Protein AF-A0A165FZ01-F1 (afdb_monomer)

Mean predicted aligned error: 16.02 Å

Sequence (134 aa):
MAKANASARDTDRAFNLAQRDDRGLTFSSVARGAAKNVIPDDKLTFNEVCEAKIALLACMEEVGWEQDHLDAFMRFFLTIENHELRVRPHGKETLVRYVATTRAAWYAARRMVKMKFGISPLFAATDSTTSKSS

pLDDT: mean 71.98, std 21.57, range [32.97, 94.75]

Secondary structure (DSSP, 8-state):
-----------S--EEEEEETTTEEEEEE---PPPTT---GGG--HHHHHHHHHHHHHHHHHTT--HHHHHHHHHHHHHHHT-GGGGSTTHHHHHHHHHHHHHHHHHHHHHHHHHHT-----------------

Solvent-accessible surface area (backbone atoms only — not comparable to full-atom values): 8624 Å² total; per-residue (Å²): 134,84,87,88,80,86,76,83,81,80,72,88,75,54,60,46,77,44,78,44,87,98,78,50,78,44,81,41,77,52,72,78,70,74,58,99,81,70,75,58,58,70,76,46,52,53,67,54,50,65,52,50,50,55,59,50,52,51,52,41,54,76,74,63,55,58,63,72,57,54,51,52,52,52,52,51,54,54,50,62,75,70,33,77,48,61,81,42,89,69,21,42,62,50,50,26,41,48,52,32,53,50,53,52,50,53,55,49,52,55,53,48,51,59,59,73,60,69,64,75,85,78,82,87,85,79,82,86,83,91,79,85,87,134

Structure (mmCIF, N/CA/C/O backbone):
data_AF-A0A165FZ01-F1
#
_entry.id   AF-A0A165FZ01-F1
#
loop_
_atom_site.group_PDB
_atom_site.id
_atom_site.type_symbol
_atom_site.label_atom_id
_atom_site.label_alt_id
_atom_site.label_comp_id
_atom_site.label_asym_id
_atom_site.label_entity_id
_atom_site.label_seq_id
_atom_site.pdbx_PDB_ins_code
_atom_site.Cartn_x
_atom_site.Cartn_y
_atom_site.Cartn_z
_atom_site.occupancy
_atom_site.B_iso_or_equiv
_atom_site.auth_seq_id
_atom_site.auth_comp_id
_atom_site.auth_asym_id
_atom_site.auth_atom_id
_atom_site.pdbx_PDB_model_num
ATOM 1 N N . MET A 1 1 ? -35.678 33.505 25.595 1.00 32.97 1 MET A N 1
ATOM 2 C CA . MET A 1 1 ? -35.997 32.333 26.442 1.00 32.97 1 MET A CA 1
ATOM 3 C C . MET A 1 1 ? -35.823 31.071 25.590 1.00 32.97 1 MET A C 1
ATOM 5 O O . MET A 1 1 ? -36.438 31.031 24.539 1.00 32.97 1 MET A O 1
ATOM 9 N N . ALA A 1 2 ? -34.950 30.144 26.038 1.00 37.09 2 ALA A N 1
ATOM 10 C CA . ALA A 1 2 ? -34.665 28.748 25.596 1.00 37.09 2 ALA A CA 1
ATOM 11 C C . ALA A 1 2 ? -34.278 28.485 24.108 1.00 37.09 2 ALA A C 1
ATOM 13 O O . ALA A 1 2 ? -35.108 28.663 23.230 1.00 37.09 2 ALA A O 1
ATOM 14 N N . LYS A 1 3 ? -33.007 28.225 23.719 1.00 35.94 3 LYS A N 1
ATOM 15 C CA . LYS A 1 3 ? -32.123 27.011 23.831 1.00 35.94 3 LYS A CA 1
ATOM 16 C C . LYS A 1 3 ? -32.705 25.741 23.174 1.00 35.94 3 LYS A C 1
ATOM 18 O O . LYS A 1 3 ? -33.693 25.228 23.672 1.00 35.94 3 LYS A O 1
ATOM 23 N N . ALA A 1 4 ? -32.178 25.287 22.023 1.00 35.97 4 ALA A N 1
ATOM 24 C CA . ALA A 1 4 ? -31.042 24.350 21.770 1.00 35.97 4 ALA A CA 1
ATOM 25 C C . ALA A 1 4 ? -31.632 23.051 21.136 1.00 35.97 4 ALA A C 1
ATOM 27 O O . ALA A 1 4 ? -32.816 22.818 21.316 1.00 35.97 4 ALA A O 1
ATOM 28 N N . ASN A 1 5 ? -30.989 22.161 20.373 1.00 35.34 5 ASN A N 1
ATOM 29 C CA . ASN A 1 5 ? -29.593 21.836 20.096 1.00 35.34 5 ASN A CA 1
ATOM 30 C C . ASN A 1 5 ? -29.528 20.959 18.813 1.00 35.34 5 ASN A C 1
ATOM 32 O O . ASN A 1 5 ? -30.541 20.437 18.355 1.00 35.34 5 ASN A O 1
ATOM 36 N N . ALA A 1 6 ? -28.317 20.787 18.290 1.00 42.94 6 ALA A N 1
ATOM 37 C CA . ALA A 1 6 ? -27.894 19.969 17.161 1.00 42.94 6 ALA A CA 1
ATOM 38 C C . ALA A 1 6 ? -28.443 18.529 17.092 1.00 42.94 6 ALA A C 1
ATOM 40 O O . ALA A 1 6 ? -28.625 17.854 18.101 1.00 42.94 6 ALA A O 1
ATOM 41 N N . SER A 1 7 ? -28.508 18.000 15.869 1.00 37.94 7 SER A N 1
ATOM 42 C CA . SER A 1 7 ? -28.129 16.610 15.618 1.00 37.94 7 SER A CA 1
ATOM 43 C C . SER A 1 7 ? -27.330 16.570 14.319 1.00 37.9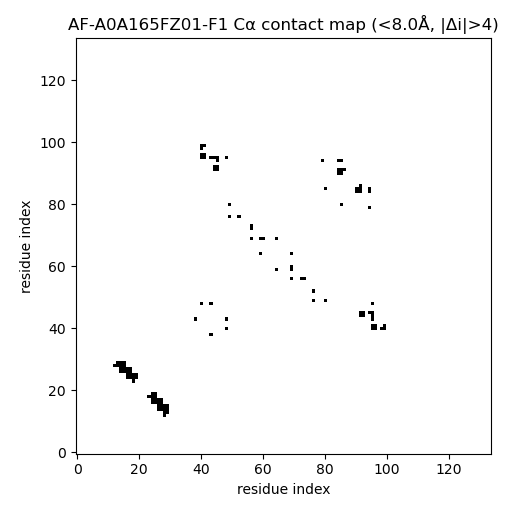4 7 SER A C 1
ATOM 45 O O . SER A 1 7 ? -27.859 16.796 13.227 1.00 37.94 7 SER A O 1
ATOM 47 N N . ALA A 1 8 ? -26.019 16.376 14.471 1.00 40.50 8 ALA A N 1
ATOM 48 C CA . ALA A 1 8 ? -25.134 15.973 13.394 1.00 40.50 8 ALA A CA 1
ATOM 49 C C . ALA A 1 8 ? -25.768 14.754 12.718 1.00 40.50 8 ALA A C 1
ATOM 51 O O . ALA A 1 8 ? -26.077 13.764 13.379 1.00 40.50 8 ALA A O 1
ATOM 52 N N . ARG A 1 9 ? -26.040 14.857 11.416 1.00 39.16 9 ARG A N 1
ATOM 53 C CA . ARG A 1 9 ? -26.625 13.752 10.667 1.00 39.16 9 ARG A CA 1
ATOM 54 C C . ARG A 1 9 ? -25.577 12.648 10.565 1.00 39.16 9 ARG A C 1
ATOM 56 O O . ARG A 1 9 ? -24.693 12.710 9.720 1.00 39.16 9 ARG A O 1
ATOM 63 N N . ASP A 1 10 ? -25.702 11.655 11.434 1.00 42.19 10 ASP A N 1
ATOM 64 C CA . ASP A 1 10 ? -25.074 10.345 11.307 1.00 42.19 10 ASP A CA 1
ATOM 65 C C . ASP A 1 10 ? -25.710 9.621 10.106 1.00 42.19 10 ASP A C 1
ATOM 67 O O . ASP A 1 10 ? -26.628 8.812 10.227 1.00 42.19 10 ASP A O 1
ATOM 71 N N . THR A 1 11 ? -25.302 10.015 8.898 1.00 48.53 11 THR A N 1
ATOM 72 C CA . THR A 1 11 ? -25.695 9.356 7.643 1.00 48.53 11 THR A CA 1
ATOM 73 C C . THR A 1 11 ? -24.830 8.135 7.334 1.00 48.53 11 THR A C 1
ATOM 75 O O . THR A 1 11 ? -25.029 7.503 6.298 1.00 48.53 11 THR A O 1
ATOM 78 N N . ASP A 1 12 ? -23.860 7.797 8.188 1.00 48.81 12 ASP A N 1
ATOM 79 C CA . ASP A 1 12 ? -22.837 6.787 7.880 1.00 48.81 12 ASP A CA 1
ATOM 80 C C . ASP A 1 12 ? -23.289 5.351 8.205 1.00 48.81 12 ASP A C 1
ATOM 82 O O . ASP A 1 12 ? -22.596 4.373 7.926 1.00 48.81 12 ASP A O 1
ATOM 86 N N . ARG A 1 13 ? -24.511 5.199 8.729 1.00 54.12 13 ARG A N 1
ATOM 87 C CA . ARG A 1 13 ? -25.102 3.912 9.112 1.00 54.12 13 ARG A CA 1
ATOM 88 C C . ARG A 1 13 ? -26.406 3.613 8.365 1.00 54.12 13 ARG A C 1
ATOM 90 O O . ARG A 1 13 ? -27.437 3.318 8.964 1.00 54.12 13 ARG A O 1
ATOM 97 N N . ALA A 1 14 ? -26.376 3.687 7.035 1.00 61.94 14 ALA A N 1
ATOM 98 C CA . ALA A 1 14 ? -27.521 3.300 6.214 1.00 61.94 14 ALA A CA 1
ATOM 99 C C . ALA A 1 14 ? -27.731 1.771 6.247 1.00 61.94 14 ALA A C 1
ATOM 101 O O . ALA A 1 14 ? -26.856 0.990 5.860 1.00 61.94 14 ALA A O 1
ATOM 102 N N . PHE A 1 15 ? -28.918 1.338 6.674 1.00 63.75 15 PHE A N 1
ATOM 103 C CA . PHE A 1 15 ? -29.367 -0.055 6.613 1.00 63.75 15 PHE A CA 1
ATOM 104 C C . PHE A 1 15 ? -30.600 -0.156 5.719 1.00 63.75 15 PHE A C 1
ATOM 106 O O . PHE A 1 15 ? -31.511 0.662 5.820 1.00 63.75 15 PHE A O 1
ATOM 113 N N . ASN A 1 16 ? -30.640 -1.177 4.868 1.00 69.00 16 ASN A N 1
ATOM 114 C CA . ASN A 1 16 ? -31.843 -1.537 4.138 1.00 69.00 16 ASN A CA 1
ATOM 115 C C . ASN A 1 16 ? -32.691 -2.417 5.053 1.00 69.00 16 ASN A C 1
ATOM 117 O O . ASN A 1 16 ? -32.253 -3.494 5.475 1.00 69.00 16 ASN A O 1
ATOM 121 N N . LEU A 1 17 ? -33.898 -1.942 5.345 1.00 66.00 17 LEU A N 1
ATOM 122 C CA . LEU A 1 17 ? -34.925 -2.713 6.024 1.00 66.00 17 LEU A CA 1
ATOM 123 C C . LEU A 1 17 ? -35.811 -3.363 4.964 1.00 66.00 17 LEU A C 1
ATOM 125 O O . LEU A 1 17 ? -36.543 -2.670 4.262 1.00 66.00 17 LEU A O 1
ATOM 129 N N . ALA A 1 18 ? -35.732 -4.684 4.842 1.00 73.81 18 ALA A N 1
ATOM 130 C CA . ALA A 1 18 ? -36.619 -5.443 3.972 1.00 73.81 18 ALA A CA 1
ATOM 131 C C . ALA A 1 18 ? -37.559 -6.289 4.831 1.00 73.81 18 ALA A C 1
ATOM 133 O O . ALA A 1 18 ? -37.112 -7.072 5.680 1.00 73.81 18 ALA A O 1
ATOM 134 N N . GLN A 1 19 ? -38.861 -6.119 4.609 1.00 69.12 19 GLN A N 1
ATOM 135 C CA . GLN A 1 19 ? -39.882 -6.983 5.180 1.00 69.12 19 GLN A CA 1
ATOM 136 C C . GLN A 1 19 ? -39.880 -8.291 4.398 1.00 69.12 19 GLN A C 1
ATOM 138 O O . GLN A 1 19 ? -40.068 -8.292 3.183 1.00 69.12 19 GLN A O 1
ATOM 143 N N . ARG A 1 20 ? -39.602 -9.396 5.090 1.00 52.50 20 ARG A N 1
ATOM 144 C CA . ARG A 1 20 ? -39.797 -10.730 4.536 1.00 52.50 20 ARG A CA 1
ATOM 145 C C . ARG A 1 20 ? -41.190 -11.178 4.947 1.00 52.50 20 ARG A C 1
ATOM 147 O O . ARG A 1 20 ? -41.539 -11.023 6.119 1.00 52.50 20 ARG A O 1
ATOM 154 N N . ASP A 1 21 ? -41.948 -11.696 3.987 1.00 59.75 21 ASP A N 1
ATOM 155 C CA . ASP A 1 21 ? -43.349 -12.067 4.170 1.00 59.75 21 ASP A CA 1
ATOM 156 C C . ASP A 1 21 ? -43.555 -12.829 5.490 1.00 59.75 21 ASP A C 1
ATOM 158 O O . ASP A 1 21 ? -42.870 -13.807 5.809 1.00 59.75 21 ASP A O 1
ATOM 162 N N . ASP A 1 22 ? -44.449 -12.255 6.290 1.00 67.44 22 ASP A N 1
ATOM 163 C CA . ASP A 1 22 ? -45.110 -12.749 7.498 1.00 67.44 22 ASP A CA 1
ATOM 164 C C . ASP A 1 22 ? -44.241 -13.217 8.677 1.00 67.44 22 ASP A C 1
ATOM 166 O O . ASP A 1 22 ? -44.785 -13.542 9.734 1.00 67.44 22 ASP A O 1
ATOM 170 N N . ARG A 1 23 ? -42.907 -13.262 8.560 1.00 56.22 23 ARG A N 1
ATOM 171 C CA . ARG A 1 23 ? -42.034 -13.824 9.616 1.00 56.22 23 ARG A CA 1
ATOM 172 C C . ARG A 1 23 ? -40.773 -13.026 9.928 1.00 56.22 23 ARG A C 1
ATOM 174 O O . ARG A 1 23 ? -39.818 -13.572 10.478 1.00 56.22 23 ARG A O 1
ATOM 181 N N . GLY A 1 24 ? -40.791 -11.725 9.665 1.00 63.59 24 GLY A N 1
ATOM 182 C CA . GLY A 1 24 ? -39.884 -10.787 10.321 1.00 63.59 24 GLY A CA 1
ATOM 183 C C . GLY A 1 24 ? -39.184 -9.806 9.392 1.00 63.59 24 GLY A C 1
ATOM 184 O O . GLY A 1 24 ? -39.160 -9.936 8.169 1.00 63.59 24 GLY A O 1
ATOM 185 N N . LEU A 1 25 ? -38.606 -8.789 10.023 1.00 76.94 25 LEU A N 1
ATOM 186 C CA . LEU A 1 25 ? -37.826 -7.756 9.364 1.00 76.94 25 LEU A CA 1
ATOM 187 C C . LEU A 1 25 ? -36.364 -8.192 9.274 1.00 76.94 25 LEU A C 1
ATOM 189 O O . LEU A 1 25 ? -35.773 -8.623 10.265 1.00 76.94 25 LEU A O 1
ATOM 193 N N . THR A 1 26 ? -35.772 -8.048 8.091 1.00 72.00 26 THR A N 1
ATOM 194 C CA . THR A 1 26 ? -34.334 -8.256 7.899 1.00 72.00 26 THR A CA 1
ATOM 195 C C . THR A 1 26 ? -33.636 -6.911 7.753 1.00 72.00 26 THR A C 1
ATOM 197 O O . THR A 1 26 ? -34.024 -6.079 6.932 1.00 72.00 26 THR A O 1
ATOM 200 N N . PHE A 1 27 ? -32.600 -6.699 8.564 1.00 65.06 27 PHE A N 1
ATOM 201 C CA . PHE A 1 27 ? -31.673 -5.585 8.408 1.00 65.06 27 PHE A CA 1
ATOM 202 C C . PHE A 1 27 ? -30.483 -6.073 7.590 1.00 65.06 27 PHE A C 1
ATOM 204 O O . PHE A 1 27 ? -29.768 -6.985 8.007 1.00 65.06 27 PHE A O 1
ATOM 211 N N . SER A 1 28 ? -30.252 -5.460 6.435 1.00 60.16 28 SER A N 1
ATOM 212 C CA . SER A 1 28 ? -29.012 -5.645 5.681 1.00 60.16 28 SER A CA 1
ATOM 213 C C . SER A 1 28 ? -28.251 -4.326 5.672 1.00 60.16 28 SER A C 1
ATOM 215 O O . SER A 1 28 ? -28.828 -3.262 5.449 1.00 60.16 28 SER A O 1
ATOM 217 N N . SER A 1 29 ? -26.952 -4.361 5.973 1.00 54.12 29 SER A N 1
ATOM 218 C CA . SER A 1 29 ? -26.116 -3.171 5.817 1.00 54.12 29 SER A CA 1
ATOM 219 C C . SER A 1 29 ? -26.111 -2.788 4.347 1.00 54.12 29 SER A C 1
ATOM 221 O O . SER A 1 29 ? -25.761 -3.626 3.508 1.00 54.12 29 SER A O 1
ATOM 223 N N . VAL A 1 30 ? -26.471 -1.545 4.027 1.00 54.12 30 VAL A N 1
ATOM 224 C CA . VAL A 1 30 ? -26.287 -1.060 2.663 1.00 54.12 30 VAL A CA 1
ATOM 225 C C . VAL A 1 30 ? -24.786 -0.948 2.473 1.00 54.12 30 VAL A C 1
ATOM 227 O O . VAL A 1 30 ? -24.139 -0.098 3.082 1.00 54.12 30 VAL A O 1
ATOM 230 N N . ALA A 1 31 ? -24.200 -1.837 1.671 1.00 53.66 31 ALA A N 1
ATOM 231 C CA . ALA A 1 31 ? -22.862 -1.582 1.174 1.00 53.66 31 ALA A CA 1
ATOM 232 C C . ALA A 1 31 ? -22.950 -0.234 0.455 1.00 53.66 31 ALA A C 1
ATOM 234 O O . ALA A 1 31 ? -23.701 -0.125 -0.517 1.00 53.66 31 ALA A O 1
ATOM 235 N N . ARG A 1 32 ? -22.263 0.802 0.965 1.00 53.66 32 ARG A N 1
ATOM 236 C CA . ARG A 1 32 ? -22.080 2.062 0.236 1.00 53.66 32 ARG A CA 1
ATOM 237 C C . ARG A 1 32 ? -21.607 1.651 -1.148 1.00 53.66 32 ARG A C 1
ATOM 239 O O . ARG A 1 32 ? -20.512 1.103 -1.271 1.00 53.66 32 ARG A O 1
ATOM 246 N N . GLY A 1 33 ? -22.479 1.803 -2.146 1.00 49.22 33 GLY A N 1
ATOM 247 C CA . GLY A 1 33 ? -22.147 1.447 -3.515 1.00 49.22 33 GLY A CA 1
ATOM 248 C C . GLY A 1 33 ? -20.819 2.111 -3.832 1.00 49.22 33 GLY A C 1
ATOM 249 O O . GLY A 1 33 ? -20.656 3.299 -3.538 1.00 49.22 33 GLY A O 1
ATOM 250 N N . ALA A 1 34 ? -19.855 1.332 -4.328 1.00 55.31 34 ALA A N 1
ATOM 251 C CA . ALA A 1 34 ? -18.583 1.884 -4.765 1.00 55.31 34 ALA A CA 1
ATOM 252 C C . ALA A 1 34 ? -18.896 3.109 -5.633 1.00 55.31 34 ALA A C 1
ATOM 254 O O . ALA A 1 34 ? -19.788 3.039 -6.487 1.00 55.31 34 ALA A O 1
ATOM 255 N N . ALA A 1 35 ? -18.263 4.255 -5.353 1.00 61.38 35 ALA A N 1
ATOM 256 C CA . ALA A 1 35 ? -18.521 5.454 -6.141 1.00 61.38 35 ALA A CA 1
ATOM 257 C C . ALA A 1 35 ? -18.354 5.096 -7.626 1.00 61.38 35 ALA A C 1
ATOM 259 O O . ALA A 1 35 ? -17.504 4.276 -7.972 1.00 61.38 35 ALA A O 1
ATOM 260 N N . LYS A 1 36 ? -19.179 5.670 -8.508 1.00 60.47 36 LYS A N 1
ATOM 261 C CA . LYS A 1 36 ? -19.258 5.264 -9.928 1.00 60.47 36 LYS A CA 1
ATOM 262 C C . LYS A 1 36 ? -17.908 5.316 -10.672 1.00 60.47 36 LYS A C 1
ATOM 264 O O . LYS A 1 36 ? -17.789 4.722 -11.733 1.00 60.47 36 LYS A O 1
ATOM 269 N N . ASN A 1 37 ? -16.907 5.973 -10.079 1.00 68.94 37 ASN A N 1
ATOM 270 C CA . ASN A 1 37 ? -15.558 6.167 -10.603 1.00 68.94 37 ASN A CA 1
ATOM 271 C C . ASN A 1 37 ? -14.464 5.474 -9.760 1.00 68.94 37 ASN A C 1
ATOM 273 O O . ASN A 1 37 ? -13.305 5.868 -9.839 1.00 68.94 37 ASN A O 1
ATOM 277 N N . VAL A 1 38 ? -14.800 4.494 -8.911 1.00 73.69 38 VAL A N 1
ATOM 278 C CA . VAL A 1 38 ? -13.783 3.738 -8.159 1.00 73.69 38 VAL A CA 1
ATOM 279 C C . VAL A 1 38 ? -13.019 2.835 -9.122 1.00 73.69 38 VAL A C 1
ATOM 281 O O . VAL A 1 38 ? -13.567 1.873 -9.662 1.00 73.69 38 VAL A O 1
ATOM 284 N N . ILE A 1 39 ? -11.742 3.150 -9.319 1.00 79.00 39 ILE A N 1
ATOM 285 C CA . ILE A 1 39 ? -10.797 2.298 -10.036 1.00 79.00 39 ILE A CA 1
ATOM 286 C C . ILE A 1 39 ? -10.299 1.240 -9.043 1.00 79.00 39 ILE A C 1
ATOM 288 O O . ILE A 1 39 ? -9.908 1.598 -7.932 1.00 79.00 39 ILE A O 1
ATOM 292 N N . PRO A 1 40 ? -10.343 -0.056 -9.388 1.00 81.81 40 PRO A N 1
ATOM 293 C CA . PRO A 1 40 ? -9.829 -1.094 -8.508 1.00 81.81 40 PRO A CA 1
ATOM 294 C C . PRO A 1 40 ? -8.293 -1.038 -8.443 1.00 81.81 40 PRO A C 1
ATOM 296 O O . PRO A 1 40 ? -7.636 -0.710 -9.432 1.00 81.81 40 PRO A O 1
ATOM 299 N N . ASP A 1 41 ? -7.727 -1.375 -7.278 1.00 79.88 41 ASP A N 1
ATOM 300 C CA . ASP A 1 41 ? -6.285 -1.255 -6.995 1.00 79.88 41 ASP A CA 1
ATOM 301 C C . ASP A 1 41 ? -5.397 -1.998 -8.019 1.00 79.88 41 ASP A C 1
ATOM 303 O O . ASP A 1 41 ? -4.257 -1.606 -8.249 1.00 79.88 41 ASP A O 1
ATOM 307 N N . ASP A 1 42 ? -5.905 -3.058 -8.656 1.00 82.81 42 ASP A N 1
ATOM 308 C CA . ASP A 1 42 ? -5.195 -3.866 -9.658 1.00 82.81 42 ASP A CA 1
ATOM 309 C C . ASP A 1 42 ? -5.046 -3.182 -11.027 1.00 82.81 42 ASP A C 1
ATOM 311 O O . ASP A 1 42 ? -4.221 -3.610 -11.837 1.00 82.81 42 ASP A O 1
ATOM 315 N N . LYS A 1 43 ? -5.833 -2.133 -11.283 1.00 85.94 43 LYS A N 1
ATOM 316 C CA . LYS A 1 43 ? -5.796 -1.337 -12.519 1.00 85.94 43 LYS A CA 1
ATOM 317 C C . LYS A 1 43 ? -5.060 -0.011 -12.361 1.00 85.94 43 LYS A C 1
ATOM 319 O O . LYS A 1 43 ? -4.943 0.719 -13.341 1.00 85.94 43 LYS A O 1
ATOM 324 N N . LEU A 1 44 ? -4.583 0.301 -11.158 1.00 88.12 44 LEU A N 1
ATOM 325 C CA . LEU A 1 44 ? -3.816 1.514 -10.909 1.00 88.12 44 LEU A CA 1
ATOM 326 C C . LEU A 1 44 ? -2.414 1.401 -11.509 1.00 88.12 44 LEU A C 1
ATOM 328 O O . LEU A 1 44 ? -1.773 0.351 -11.504 1.00 88.12 44 LEU A O 1
ATOM 332 N N . THR A 1 45 ? -1.892 2.516 -11.988 1.00 91.81 45 THR A N 1
ATOM 333 C CA . THR A 1 45 ? -0.466 2.659 -12.253 1.00 91.81 45 THR A CA 1
ATOM 334 C C . THR A 1 45 ? 0.299 2.779 -10.937 1.00 91.81 45 THR A C 1
ATOM 336 O O . THR A 1 45 ? -0.229 3.172 -9.898 1.00 91.81 45 THR A O 1
ATOM 339 N N . PHE A 1 46 ? 1.596 2.476 -10.971 1.00 90.50 46 PHE A N 1
ATOM 340 C CA . PHE A 1 46 ? 2.441 2.580 -9.780 1.00 90.50 46 PHE A CA 1
ATOM 341 C C . PHE A 1 46 ? 2.461 3.996 -9.181 1.00 90.50 46 PHE A C 1
ATOM 343 O O . PHE A 1 46 ? 2.477 4.142 -7.964 1.00 90.50 46 PHE A O 1
ATOM 350 N N . ASN A 1 47 ? 2.423 5.034 -10.023 1.00 92.06 47 ASN A N 1
ATOM 351 C CA . ASN A 1 47 ? 2.364 6.416 -9.547 1.00 92.06 47 ASN A CA 1
ATOM 352 C C . ASN A 1 47 ? 1.028 6.709 -8.856 1.00 92.06 47 ASN A C 1
ATOM 354 O O . ASN A 1 47 ? 1.030 7.281 -7.772 1.00 92.06 47 ASN A O 1
ATOM 358 N N . GLU A 1 48 ? -0.091 6.247 -9.417 1.00 91.62 48 GLU A N 1
ATOM 359 C CA . GLU A 1 48 ? -1.402 6.399 -8.776 1.00 91.62 48 GLU A CA 1
ATOM 360 C C . GLU A 1 48 ? -1.465 5.660 -7.435 1.00 91.62 48 GLU A C 1
ATOM 362 O O . GLU A 1 48 ? -2.058 6.172 -6.494 1.00 91.62 48 GLU A O 1
ATOM 367 N N . VAL A 1 49 ? -0.806 4.503 -7.291 1.00 91.75 49 VAL A N 1
ATOM 368 C CA . VAL A 1 49 ? -0.670 3.831 -5.984 1.00 91.75 49 VAL A CA 1
ATOM 369 C C . VAL A 1 49 ? 0.119 4.696 -4.992 1.00 91.75 49 VAL A C 1
ATOM 371 O O . VAL A 1 49 ? -0.290 4.830 -3.835 1.00 91.75 49 VAL A O 1
ATOM 374 N N . CYS A 1 50 ? 1.227 5.303 -5.428 1.00 91.31 50 CYS A N 1
ATOM 375 C CA . CYS A 1 50 ? 2.026 6.217 -4.605 1.00 91.31 50 CYS A CA 1
ATOM 376 C C . CYS A 1 50 ? 1.261 7.480 -4.191 1.00 91.31 50 CYS A C 1
ATOM 378 O O . CYS A 1 50 ? 1.507 8.006 -3.110 1.00 91.31 50 CYS A O 1
ATOM 380 N N . GLU A 1 51 ? 0.342 7.972 -5.016 1.00 91.62 51 GLU A N 1
ATOM 381 C CA . GLU A 1 51 ? -0.519 9.109 -4.676 1.00 91.62 51 GLU A CA 1
ATOM 382 C C . GLU A 1 51 ? -1.670 8.672 -3.759 1.00 91.62 51 GLU A C 1
ATOM 384 O O . GLU A 1 51 ? -1.909 9.274 -2.709 1.00 91.62 51 GLU A O 1
ATOM 389 N N . ALA A 1 52 ? -2.333 7.561 -4.091 1.00 90.19 52 ALA A N 1
ATOM 390 C CA . ALA A 1 52 ? -3.455 7.014 -3.335 1.00 90.19 52 ALA A CA 1
ATOM 391 C C . ALA A 1 52 ? -3.076 6.648 -1.894 1.00 90.19 52 ALA A C 1
ATOM 393 O O . ALA A 1 52 ? -3.913 6.768 -0.997 1.00 90.19 52 ALA A O 1
ATOM 394 N N . LYS A 1 53 ? -1.819 6.250 -1.635 1.00 92.19 53 LYS A N 1
ATOM 395 C CA . LYS A 1 53 ? -1.348 5.968 -0.268 1.00 92.19 53 LYS A CA 1
ATOM 396 C C . LYS A 1 53 ? -1.494 7.184 0.656 1.00 92.19 53 LYS A C 1
ATOM 398 O O . LYS A 1 53 ? -1.768 7.004 1.837 1.00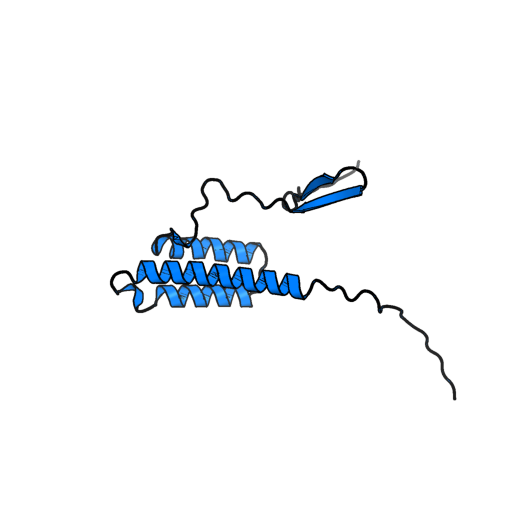 92.19 53 LYS A O 1
ATOM 403 N N . ILE A 1 54 ? -1.310 8.401 0.134 1.00 92.94 54 ILE A N 1
ATOM 404 C CA . ILE A 1 54 ? -1.343 9.634 0.931 1.00 92.94 54 ILE A CA 1
ATOM 405 C C . ILE A 1 54 ? -2.773 9.865 1.411 1.00 92.94 54 ILE A C 1
ATOM 407 O O . ILE A 1 54 ? -3.011 10.003 2.608 1.00 92.94 54 ILE A O 1
ATOM 411 N N . ALA A 1 55 ? -3.727 9.813 0.477 1.00 90.75 55 ALA A N 1
ATOM 412 C CA . ALA A 1 55 ? -5.147 9.937 0.785 1.00 90.75 55 ALA A CA 1
ATOM 413 C C . ALA A 1 55 ? -5.619 8.823 1.732 1.00 90.75 55 ALA A C 1
ATOM 415 O O . ALA A 1 55 ? -6.358 9.079 2.675 1.00 90.75 55 ALA A O 1
ATOM 416 N N . LEU A 1 56 ? -5.152 7.589 1.522 1.00 90.19 56 LEU A N 1
ATOM 417 C CA . LEU A 1 56 ? -5.475 6.466 2.395 1.00 90.19 56 LEU A CA 1
ATOM 418 C C . LEU A 1 56 ? -5.005 6.695 3.837 1.00 90.19 56 LEU A C 1
ATOM 420 O O . LEU A 1 56 ? -5.790 6.483 4.757 1.00 90.19 56 LEU A O 1
ATOM 424 N N . LEU A 1 57 ? -3.739 7.072 4.033 1.00 91.94 57 LEU A N 1
ATOM 425 C CA . LEU A 1 57 ? -3.171 7.278 5.367 1.00 91.94 57 LEU A CA 1
ATOM 426 C C . LEU A 1 57 ? -3.866 8.435 6.089 1.00 91.94 57 LEU A C 1
ATOM 428 O O . LEU A 1 57 ? -4.226 8.274 7.252 1.00 91.94 57 LEU A O 1
ATOM 432 N N . ALA A 1 58 ? -4.146 9.533 5.381 1.00 91.06 58 ALA A N 1
ATOM 433 C CA . ALA A 1 58 ? -4.918 10.651 5.921 1.00 91.06 58 ALA A CA 1
ATOM 434 C C . ALA A 1 58 ? -6.318 10.203 6.371 1.00 91.06 58 ALA A C 1
ATOM 436 O O . ALA A 1 58 ? -6.715 10.454 7.503 1.00 91.06 58 ALA A O 1
ATOM 437 N N . CYS A 1 59 ? -7.040 9.445 5.539 1.00 89.81 59 CYS A N 1
ATOM 438 C CA . CYS A 1 59 ? -8.348 8.918 5.927 1.00 89.81 59 CYS A CA 1
ATOM 439 C C . CYS A 1 59 ? -8.270 7.945 7.115 1.00 89.81 59 CYS A C 1
ATOM 441 O O . CYS A 1 59 ? -9.183 7.907 7.936 1.00 89.81 59 CYS A O 1
ATOM 443 N N . MET A 1 60 ? -7.219 7.126 7.219 1.00 89.50 60 MET A N 1
ATOM 444 C CA . MET A 1 60 ? -7.043 6.231 8.369 1.00 89.50 60 MET A CA 1
ATOM 445 C C . MET A 1 60 ? -6.823 7.022 9.663 1.00 89.50 60 MET A C 1
ATOM 447 O O . MET A 1 60 ? -7.390 6.663 10.696 1.00 89.50 60 MET A O 1
ATOM 451 N N . GLU A 1 61 ? -6.044 8.100 9.599 1.00 90.50 61 GLU A N 1
ATOM 452 C CA . GLU A 1 61 ? -5.816 9.006 10.725 1.00 90.50 61 GLU A CA 1
ATOM 453 C C . GLU A 1 61 ? -7.105 9.735 11.132 1.00 90.50 61 GLU A C 1
ATOM 455 O O . GLU A 1 61 ? -7.473 9.715 12.305 1.00 90.50 61 GLU A O 1
ATOM 460 N N . GLU A 1 62 ? -7.857 10.281 10.170 1.00 89.81 62 GLU A N 1
ATOM 461 C CA . GLU A 1 62 ? -9.140 10.963 10.411 1.00 89.81 62 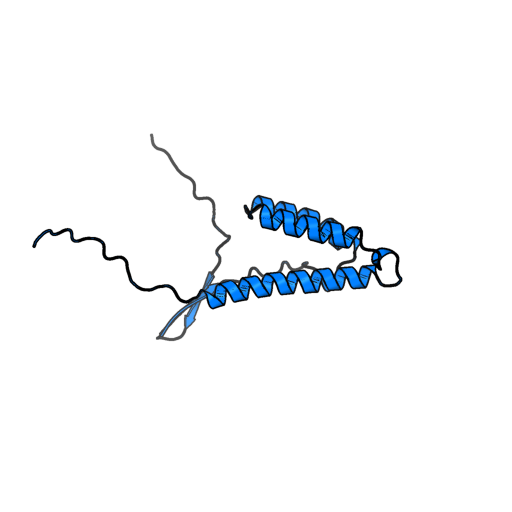GLU A CA 1
ATOM 462 C C . GLU A 1 62 ? -10.193 10.053 11.057 1.00 89.81 62 GLU A C 1
ATOM 464 O O . GLU A 1 62 ? -10.970 10.487 11.906 1.00 89.81 62 GLU A O 1
ATOM 469 N N . VAL A 1 63 ? -10.216 8.773 10.674 1.00 89.56 63 VAL A N 1
ATOM 470 C CA . VAL A 1 63 ? -11.128 7.766 11.245 1.00 89.56 63 VAL A CA 1
ATOM 471 C C . VAL A 1 63 ? -10.634 7.264 12.614 1.00 89.56 63 VAL A C 1
ATOM 473 O O . VAL A 1 63 ? -11.322 6.484 13.274 1.00 89.56 63 VAL A O 1
ATOM 476 N N . GLY A 1 64 ? -9.464 7.714 13.075 1.00 89.19 64 GLY A N 1
ATOM 477 C CA . GLY A 1 64 ? -8.918 7.378 14.388 1.00 89.19 64 GLY A CA 1
ATOM 478 C C . GLY A 1 64 ? -8.381 5.952 14.466 1.00 89.19 64 GLY A C 1
ATOM 479 O O . GLY A 1 64 ? -8.555 5.277 15.482 1.00 89.19 64 GLY A O 1
ATOM 480 N N . TRP A 1 65 ? -7.775 5.452 13.387 1.00 89.44 65 TRP A N 1
ATOM 481 C CA . TRP A 1 65 ? -7.100 4.158 13.428 1.00 89.44 65 TRP A CA 1
ATOM 482 C C . TRP A 1 65 ? -5.923 4.192 14.407 1.00 89.44 65 TRP A C 1
ATOM 484 O O . TRP A 1 65 ? -5.241 5.202 14.553 1.00 89.44 65 TRP A O 1
ATOM 494 N N . GLU A 1 66 ? -5.672 3.060 15.064 1.00 91.19 66 GLU A N 1
ATOM 495 C CA . GLU A 1 66 ? -4.536 2.908 15.972 1.00 91.19 66 GLU A CA 1
ATOM 496 C C . GLU A 1 66 ? -3.208 3.164 15.245 1.00 91.19 66 GLU A C 1
ATOM 498 O O . GLU A 1 66 ? -3.025 2.732 14.100 1.00 91.19 66 GLU A O 1
ATOM 503 N N . GLN A 1 67 ? -2.272 3.844 15.917 1.00 90.19 67 GLN A N 1
ATOM 504 C CA . GLN A 1 67 ? -0.994 4.228 15.311 1.00 90.19 67 GLN A CA 1
ATOM 505 C C . GLN A 1 67 ? -0.194 3.029 14.802 1.00 90.19 67 GLN A C 1
ATOM 507 O O . GLN A 1 67 ? 0.390 3.116 13.727 1.00 90.19 67 GLN A O 1
ATOM 512 N N . ASP A 1 68 ? -0.259 1.881 15.476 1.00 90.94 68 ASP A N 1
ATOM 513 C CA . ASP A 1 68 ? 0.398 0.650 15.026 1.00 90.94 68 ASP A CA 1
ATOM 514 C C . ASP A 1 68 ? -0.055 0.219 13.622 1.00 90.94 68 ASP A C 1
ATOM 516 O O . ASP A 1 68 ? 0.728 -0.318 12.831 1.00 90.94 68 ASP A O 1
ATOM 520 N N . HIS A 1 69 ? -1.320 0.470 13.271 1.00 89.69 69 HIS A N 1
ATOM 521 C CA . HIS A 1 69 ? -1.819 0.206 11.926 1.00 89.69 69 HIS A CA 1
ATOM 522 C C . HIS A 1 69 ? -1.304 1.230 10.921 1.00 89.69 69 HIS A C 1
ATOM 524 O O . HIS A 1 69 ? -0.877 0.832 9.838 1.00 89.69 69 HIS A O 1
ATOM 530 N N . LEU A 1 70 ? -1.305 2.516 11.271 1.00 91.50 70 LEU A N 1
ATOM 531 C CA . LEU A 1 70 ? -0.750 3.567 10.414 1.00 91.50 70 LEU A CA 1
ATOM 532 C C . LEU A 1 70 ? 0.727 3.294 10.106 1.00 91.50 70 LEU A C 1
ATOM 534 O O . LEU A 1 70 ? 1.121 3.277 8.939 1.00 91.50 70 LEU A O 1
ATOM 538 N N . ASP A 1 71 ? 1.513 2.968 11.129 1.00 93.31 71 ASP A N 1
ATOM 539 C CA . ASP A 1 71 ? 2.923 2.598 11.026 1.00 93.31 71 ASP A CA 1
ATOM 540 C C . ASP A 1 71 ? 3.146 1.383 10.127 1.00 93.31 71 ASP A C 1
ATOM 542 O O . ASP A 1 71 ? 4.044 1.385 9.278 1.00 93.31 71 ASP A O 1
ATOM 546 N N . ALA A 1 72 ? 2.321 0.344 10.275 1.00 92.06 72 ALA A N 1
ATOM 547 C CA . ALA A 1 72 ? 2.403 -0.839 9.428 1.00 92.06 72 ALA A CA 1
ATOM 548 C C . ALA A 1 72 ? 2.144 -0.501 7.949 1.00 92.06 72 ALA A C 1
ATOM 550 O O . ALA A 1 72 ? 2.895 -0.951 7.079 1.00 92.06 72 ALA A O 1
ATOM 551 N N . PHE A 1 73 ? 1.126 0.318 7.655 1.00 93.12 73 PHE A N 1
ATOM 552 C CA . PHE A 1 73 ? 0.838 0.760 6.287 1.00 93.12 73 PHE A CA 1
ATOM 553 C C . PHE A 1 73 ? 1.941 1.676 5.736 1.00 93.12 73 PHE A C 1
ATOM 555 O O . PHE A 1 73 ? 2.354 1.497 4.589 1.00 93.12 73 PHE A O 1
ATOM 562 N N . MET A 1 74 ? 2.470 2.604 6.538 1.00 93.75 74 MET A N 1
ATOM 563 C CA . MET A 1 74 ? 3.581 3.474 6.137 1.00 93.75 74 MET A CA 1
ATOM 564 C C . MET A 1 74 ? 4.827 2.670 5.765 1.00 93.75 74 MET A C 1
ATOM 566 O O . MET A 1 74 ? 5.376 2.856 4.676 1.00 93.75 74 MET A O 1
ATOM 570 N N . ARG A 1 75 ? 5.244 1.731 6.626 1.00 94.75 75 ARG A N 1
ATOM 571 C CA . ARG A 1 75 ? 6.395 0.852 6.357 1.00 94.75 75 ARG A CA 1
ATOM 572 C C . ARG A 1 75 ? 6.168 0.019 5.102 1.00 94.75 75 ARG A C 1
ATOM 574 O O . ARG A 1 75 ? 7.057 -0.054 4.260 1.00 94.75 75 ARG A O 1
ATOM 581 N N . PHE A 1 76 ? 4.970 -0.542 4.944 1.00 93.69 76 PHE A N 1
ATOM 582 C CA . PHE A 1 76 ? 4.606 -1.313 3.760 1.00 93.69 76 PHE A CA 1
ATOM 583 C C . PHE A 1 76 ? 4.787 -0.508 2.466 1.00 93.69 76 PHE A C 1
ATOM 585 O O . PHE A 1 76 ? 5.507 -0.948 1.569 1.00 93.69 76 PHE A O 1
ATOM 592 N N . PHE A 1 77 ? 4.192 0.684 2.368 1.00 93.81 77 PHE A N 1
ATOM 593 C CA . PHE A 1 77 ? 4.316 1.498 1.156 1.00 93.81 77 PHE A CA 1
ATOM 594 C C . PHE A 1 77 ? 5.750 1.977 0.915 1.00 93.81 77 PHE A C 1
ATOM 596 O O . PHE A 1 77 ? 6.201 1.968 -0.230 1.00 93.81 77 PHE A O 1
ATOM 603 N N . LEU A 1 78 ? 6.498 2.315 1.969 1.00 94.12 78 LEU A N 1
ATOM 604 C CA . LEU A 1 78 ? 7.906 2.693 1.845 1.00 94.12 78 LEU A CA 1
ATOM 605 C C . LEU A 1 78 ? 8.762 1.546 1.280 1.00 94.12 78 LEU A C 1
ATOM 607 O O . LEU A 1 78 ? 9.640 1.783 0.447 1.00 94.12 78 LEU A O 1
ATOM 611 N N . THR A 1 79 ? 8.500 0.303 1.695 1.00 94.06 79 THR A N 1
ATOM 612 C CA . THR A 1 79 ? 9.177 -0.881 1.146 1.00 94.06 79 THR A CA 1
ATOM 613 C C . THR A 1 79 ? 8.851 -1.076 -0.332 1.00 94.06 79 THR A C 1
ATOM 615 O O . THR A 1 79 ? 9.753 -1.358 -1.117 1.00 94.06 79 THR A O 1
ATOM 618 N N . ILE A 1 80 ? 7.591 -0.894 -0.732 1.00 93.56 80 ILE A N 1
ATOM 619 C CA . ILE A 1 80 ? 7.171 -1.025 -2.136 1.00 93.56 80 ILE A CA 1
ATOM 620 C C . ILE A 1 80 ? 7.811 0.049 -3.021 1.00 93.56 80 ILE A C 1
ATOM 622 O O . ILE A 1 80 ? 8.244 -0.240 -4.137 1.00 93.56 80 ILE A O 1
ATOM 626 N N . GLU A 1 81 ? 7.921 1.278 -2.524 1.00 92.88 81 GLU A N 1
ATOM 627 C CA . GLU A 1 81 ? 8.494 2.401 -3.273 1.00 92.88 81 GLU A CA 1
ATOM 628 C C . GLU A 1 81 ? 9.985 2.268 -3.550 1.00 92.88 81 GLU A C 1
ATOM 630 O O . GLU A 1 81 ? 10.454 2.681 -4.620 1.00 92.88 81 GLU A O 1
ATOM 635 N N . ASN A 1 82 ? 10.701 1.662 -2.606 1.00 93.25 82 ASN A N 1
ATOM 636 C CA . ASN A 1 82 ? 12.139 1.427 -2.675 1.00 93.25 82 ASN A CA 1
ATOM 637 C C . ASN A 1 82 ? 12.486 0.000 -3.125 1.00 93.25 82 ASN A C 1
ATOM 639 O O . ASN A 1 82 ? 13.646 -0.403 -3.060 1.00 93.25 82 ASN A O 1
ATOM 643 N N . HIS A 1 83 ? 11.501 -0.778 -3.580 1.00 93.75 83 HIS A N 1
ATOM 644 C CA . HIS A 1 83 ? 11.727 -2.161 -3.973 1.00 93.75 83 HIS A CA 1
ATOM 645 C C . HIS A 1 83 ? 12.575 -2.245 -5.252 1.00 93.75 83 HIS A C 1
ATOM 647 O O . HIS A 1 83 ? 12.283 -1.591 -6.254 1.00 93.75 83 HIS A O 1
ATOM 653 N N . GLU A 1 84 ? 13.576 -3.127 -5.268 1.00 93.00 84 GLU A N 1
ATOM 654 C CA . GLU A 1 84 ? 14.492 -3.331 -6.406 1.00 93.00 84 GLU A CA 1
ATOM 655 C C . GLU A 1 84 ? 13.779 -3.686 -7.724 1.00 93.00 84 GLU A C 1
ATOM 657 O O . GLU A 1 84 ? 14.210 -3.311 -8.817 1.00 93.00 84 GLU A O 1
ATOM 662 N N . LEU A 1 85 ? 12.632 -4.366 -7.624 1.00 91.50 85 LEU A N 1
ATOM 663 C CA . LEU A 1 85 ? 11.788 -4.710 -8.769 1.00 91.50 85 LEU A CA 1
ATOM 664 C C . LEU A 1 85 ? 11.327 -3.475 -9.545 1.00 91.50 85 LEU A C 1
ATOM 666 O O . LEU A 1 85 ? 11.068 -3.595 -10.734 1.00 91.50 85 LEU A O 1
ATOM 670 N N . ARG A 1 86 ? 11.290 -2.282 -8.945 1.00 90.06 86 ARG A N 1
ATOM 671 C CA . ARG A 1 86 ? 10.843 -1.053 -9.616 1.00 90.06 86 ARG A CA 1
ATOM 672 C C . ARG A 1 86 ? 11.637 -0.718 -10.886 1.00 90.06 86 ARG A C 1
ATOM 674 O O . ARG A 1 86 ? 11.077 -0.101 -11.792 1.00 90.06 86 ARG A O 1
ATOM 681 N N . VAL A 1 87 ? 12.910 -1.112 -10.946 1.00 90.56 87 VAL A N 1
ATOM 682 C CA . VAL A 1 87 ? 13.810 -0.864 -12.089 1.00 90.56 87 VAL A CA 1
ATOM 683 C C . VAL A 1 87 ? 13.710 -1.973 -13.144 1.00 90.56 87 VAL A C 1
ATOM 685 O O . VAL A 1 87 ? 14.132 -1.791 -14.284 1.00 90.56 87 VAL A O 1
ATOM 688 N N . ARG A 1 88 ? 13.129 -3.128 -12.799 1.00 92.12 88 ARG A N 1
ATOM 689 C CA . ARG A 1 88 ? 13.007 -4.259 -13.722 1.00 92.12 88 ARG A CA 1
ATOM 690 C C . ARG A 1 88 ? 11.856 -4.058 -14.720 1.00 92.12 88 ARG A C 1
ATOM 692 O O . ARG A 1 88 ? 10.850 -3.426 -14.378 1.00 92.12 88 ARG A O 1
ATOM 699 N N . PRO A 1 89 ? 11.949 -4.647 -15.928 1.00 89.56 89 PRO A N 1
ATOM 700 C CA . PRO A 1 89 ? 10.819 -4.721 -16.854 1.00 89.56 89 PRO A CA 1
ATOM 701 C C . PRO A 1 89 ? 9.588 -5.321 -16.160 1.00 89.56 89 PRO A C 1
ATOM 703 O O . PRO A 1 89 ? 9.719 -6.306 -15.436 1.00 89.56 89 PRO A O 1
ATOM 706 N N . HIS A 1 90 ? 8.411 -4.711 -16.334 1.00 89.69 90 HIS A N 1
ATOM 707 C CA . HIS A 1 90 ? 7.142 -5.105 -15.685 1.00 89.69 90 HIS A CA 1
ATOM 708 C C . HIS A 1 90 ? 7.141 -5.115 -14.145 1.00 89.69 90 HIS A C 1
ATOM 710 O O . HIS A 1 90 ? 6.171 -5.539 -13.507 1.00 89.69 90 HIS A O 1
ATOM 716 N N . GLY A 1 91 ? 8.199 -4.625 -13.500 1.00 91.44 91 GLY A N 1
ATOM 717 C CA . GLY A 1 91 ? 8.301 -4.686 -12.050 1.00 91.44 91 GLY A CA 1
ATOM 718 C C . GLY A 1 91 ? 7.321 -3.755 -11.343 1.00 91.44 91 GLY A C 1
ATOM 719 O O . GLY A 1 91 ? 6.729 -4.139 -10.341 1.00 91.44 91 GLY A O 1
ATOM 720 N N . LYS A 1 92 ? 7.047 -2.577 -11.915 1.00 92.12 92 LYS A N 1
ATOM 721 C CA . LYS A 1 92 ? 6.002 -1.663 -11.423 1.00 92.12 92 LYS A CA 1
ATOM 722 C C . LYS A 1 92 ? 4.611 -2.306 -11.441 1.00 92.12 92 LYS A C 1
ATOM 724 O O . LYS A 1 92 ? 3.906 -2.234 -10.444 1.00 92.12 92 LYS A O 1
ATOM 729 N N . GLU A 1 93 ? 4.247 -2.980 -12.531 1.00 92.19 93 GLU A N 1
ATOM 730 C CA . GLU A 1 93 ? 2.967 -3.700 -12.663 1.00 92.19 93 GLU A CA 1
ATOM 731 C C . GLU A 1 93 ? 2.869 -4.850 -11.650 1.00 92.19 93 GLU A C 1
ATOM 733 O O . GLU A 1 93 ? 1.830 -5.069 -11.027 1.00 92.19 93 GLU A O 1
ATOM 738 N N . THR A 1 94 ? 3.983 -5.553 -11.435 1.00 92.75 94 THR A N 1
ATOM 739 C CA . THR A 1 94 ? 4.080 -6.626 -10.437 1.00 92.75 94 THR A CA 1
ATOM 740 C C . THR A 1 94 ? 3.885 -6.089 -9.019 1.00 92.75 94 THR A C 1
ATOM 742 O O . THR A 1 94 ? 3.138 -6.677 -8.237 1.00 92.75 94 THR A O 1
ATOM 745 N N . LEU A 1 95 ? 4.504 -4.950 -8.695 1.00 94.06 95 LEU A N 1
ATOM 746 C CA . LEU A 1 95 ? 4.362 -4.290 -7.396 1.00 94.06 95 LEU A CA 1
ATOM 747 C C . LEU A 1 95 ? 2.930 -3.798 -7.162 1.00 94.06 95 LEU A C 1
ATOM 749 O O . LEU A 1 95 ? 2.396 -4.019 -6.079 1.00 94.06 95 LEU A O 1
ATOM 753 N N . VAL A 1 96 ? 2.279 -3.207 -8.171 1.00 94.19 96 VAL A N 1
ATOM 754 C CA . VAL A 1 96 ? 0.857 -2.823 -8.091 1.00 94.19 96 VAL A CA 1
ATOM 755 C C . VAL A 1 96 ? -0.006 -4.041 -7.774 1.00 94.19 96 VAL A C 1
ATOM 757 O O . VAL A 1 96 ? -0.790 -4.014 -6.824 1.00 94.19 96 VAL A O 1
ATOM 760 N N . ARG A 1 97 ? 0.169 -5.139 -8.520 1.00 93.81 97 ARG A N 1
ATOM 761 C CA . ARG A 1 97 ? -0.599 -6.368 -8.284 1.00 93.81 97 ARG A CA 1
ATOM 762 C C . ARG A 1 97 ? -0.372 -6.899 -6.874 1.00 93.81 97 ARG A C 1
ATOM 764 O O . ARG A 1 97 ? -1.336 -7.256 -6.206 1.00 93.81 97 ARG A O 1
ATOM 771 N N . TYR A 1 98 ? 0.877 -6.904 -6.413 1.00 93.75 98 TYR A N 1
ATOM 772 C CA . TYR A 1 98 ? 1.220 -7.317 -5.058 1.00 93.75 98 TYR A CA 1
ATOM 773 C C . TYR A 1 98 ? 0.546 -6.441 -3.992 1.00 93.75 98 TYR A C 1
ATOM 775 O O . TYR A 1 98 ? 0.004 -6.967 -3.016 1.00 93.75 98 TYR A O 1
ATOM 783 N N . VAL A 1 99 ? 0.524 -5.117 -4.183 1.00 93.19 99 VAL A N 1
ATOM 784 C CA . VAL A 1 99 ? -0.179 -4.179 -3.295 1.00 93.19 99 VAL A CA 1
ATOM 785 C C . VAL A 1 99 ? -1.673 -4.486 -3.252 1.00 93.19 99 VAL A C 1
ATOM 787 O O . VAL A 1 99 ? -2.221 -4.647 -2.159 1.00 93.19 99 VAL A O 1
ATOM 790 N N . ALA A 1 100 ? -2.314 -4.641 -4.412 1.00 91.31 100 ALA A N 1
ATOM 791 C CA . ALA A 1 100 ? -3.737 -4.955 -4.510 1.00 91.31 100 ALA A CA 1
ATOM 792 C C . ALA A 1 100 ? -4.080 -6.278 -3.800 1.00 91.31 100 ALA A C 1
ATOM 794 O O . ALA A 1 100 ? -4.995 -6.328 -2.971 1.00 91.31 100 ALA A O 1
ATOM 795 N N . THR A 1 101 ? -3.307 -7.342 -4.048 1.00 93.12 101 THR A N 1
ATOM 796 C CA . THR A 1 101 ? -3.535 -8.651 -3.416 1.00 93.12 101 THR A CA 1
ATOM 797 C C . THR A 1 101 ? -3.296 -8.616 -1.912 1.00 93.12 101 THR A C 1
ATOM 799 O O . THR A 1 101 ? -4.086 -9.174 -1.151 1.00 93.12 101 THR A O 1
ATOM 802 N N . THR A 1 102 ? -2.237 -7.935 -1.465 1.00 91.75 102 THR A N 1
ATOM 803 C CA . THR A 1 102 ? -1.878 -7.853 -0.041 1.00 91.75 102 THR A CA 1
ATOM 804 C C . THR A 1 102 ? -2.924 -7.066 0.739 1.00 91.75 102 THR A C 1
ATOM 806 O O . THR A 1 102 ? -3.374 -7.517 1.794 1.00 91.75 102 THR A O 1
ATOM 809 N N . ARG A 1 103 ? -3.385 -5.931 0.199 1.00 89.81 103 ARG A N 1
ATOM 810 C CA . ARG A 1 103 ? -4.466 -5.137 0.802 1.00 89.81 103 ARG A CA 1
ATOM 811 C C . ARG A 1 103 ? -5.759 -5.941 0.889 1.00 89.81 103 ARG A C 1
ATOM 813 O O . ARG A 1 103 ? -6.361 -6.001 1.961 1.00 89.81 103 ARG A O 1
ATOM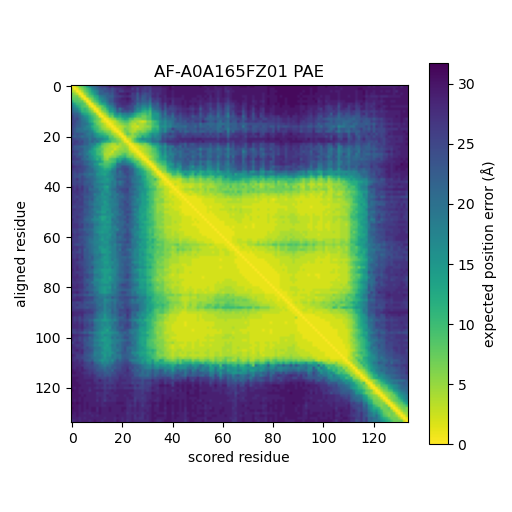 820 N N . ALA A 1 104 ? -6.164 -6.609 -0.194 1.00 88.12 104 ALA A N 1
ATOM 821 C CA . ALA A 1 104 ? -7.363 -7.447 -0.199 1.00 88.12 104 ALA A CA 1
ATOM 822 C C . ALA A 1 104 ? -7.282 -8.583 0.837 1.00 88.12 104 ALA A C 1
ATOM 824 O O . ALA A 1 104 ? -8.230 -8.791 1.599 1.00 88.12 104 ALA A O 1
ATOM 825 N N . ALA A 1 105 ? -6.139 -9.272 0.917 1.00 88.94 105 ALA A N 1
ATOM 826 C CA . ALA A 1 105 ? -5.898 -10.330 1.895 1.00 88.94 105 ALA A CA 1
ATOM 827 C C . ALA A 1 105 ? -5.953 -9.805 3.338 1.00 88.94 105 ALA A C 1
ATOM 829 O O . ALA A 1 105 ? -6.575 -10.429 4.199 1.00 88.94 105 ALA A O 1
ATOM 830 N N . TRP A 1 106 ? -5.372 -8.632 3.595 1.00 86.94 106 TRP A N 1
ATOM 831 C CA . TRP A 1 106 ? -5.402 -7.993 4.908 1.00 86.94 106 TRP A CA 1
ATOM 832 C C . TRP A 1 106 ? -6.836 -7.663 5.352 1.00 86.94 106 TRP A C 1
ATOM 834 O O . TRP A 1 106 ? -7.248 -8.032 6.456 1.00 86.94 106 TRP A O 1
ATOM 844 N N . TYR A 1 107 ? -7.647 -7.058 4.476 1.00 84.44 107 TYR A N 1
ATOM 845 C CA . TYR A 1 107 ? -9.059 -6.792 4.778 1.00 84.44 107 TYR A CA 1
ATOM 846 C C . TYR A 1 107 ? -9.863 -8.086 4.963 1.00 84.44 107 TYR A C 1
ATOM 848 O O . TYR A 1 107 ? -10.700 -8.167 5.867 1.00 84.44 107 TYR A O 1
ATOM 856 N N . ALA A 1 108 ? -9.606 -9.114 4.150 1.00 85.75 108 ALA A N 1
ATOM 857 C CA . ALA A 1 108 ? -10.257 -10.415 4.283 1.00 85.75 108 ALA A CA 1
ATOM 858 C C . ALA A 1 108 ? -9.934 -11.076 5.632 1.00 85.75 108 ALA A C 1
ATOM 860 O O . ALA A 1 108 ? -10.850 -11.534 6.318 1.00 85.75 108 ALA A O 1
ATOM 861 N N . ALA A 1 109 ? -8.669 -11.051 6.061 1.00 83.12 109 ALA A N 1
ATOM 862 C CA . ALA A 1 109 ? -8.250 -11.583 7.355 1.00 83.12 109 ALA A CA 1
ATOM 863 C C . ALA A 1 109 ? -8.978 -10.885 8.515 1.00 83.12 109 ALA A C 1
ATOM 865 O O . ALA A 1 109 ? -9.507 -11.553 9.403 1.00 83.12 109 ALA A O 1
ATOM 866 N N . ARG A 1 110 ? -9.113 -9.552 8.474 1.00 72.50 110 ARG A N 1
ATOM 867 C CA . ARG A 1 110 ? -9.840 -8.797 9.515 1.00 72.50 110 ARG A CA 1
ATOM 868 C C . ARG A 1 110 ? -11.350 -9.032 9.488 1.00 72.50 110 ARG A C 1
ATOM 870 O O . ARG A 1 110 ? -11.978 -9.083 10.547 1.00 72.50 110 ARG A O 1
ATOM 877 N N . ARG A 1 111 ? -11.941 -9.248 8.307 1.00 65.12 111 ARG A N 1
ATOM 878 C CA . ARG A 1 111 ? -13.344 -9.687 8.190 1.00 65.12 111 ARG A CA 1
ATOM 879 C C . ARG A 1 111 ? -13.549 -11.079 8.788 1.00 65.12 111 ARG A C 1
ATOM 881 O O . ARG A 1 111 ? -14.531 -11.284 9.494 1.00 65.12 111 ARG A O 1
ATOM 888 N N . MET A 1 112 ? -12.621 -12.011 8.564 1.00 50.69 112 MET A N 1
ATOM 889 C CA . MET A 1 112 ? -12.704 -13.362 9.133 1.00 50.69 112 MET A CA 1
ATOM 890 C C . MET A 1 112 ? -12.479 -13.388 10.645 1.00 50.69 112 MET A C 1
ATOM 892 O O . MET A 1 112 ? -13.145 -14.157 11.332 1.00 50.69 112 MET A O 1
ATOM 896 N N . VAL A 1 113 ? -11.610 -12.525 11.183 1.00 56.22 113 VAL A N 1
ATOM 897 C CA . VAL A 1 113 ? -11.479 -12.330 12.637 1.00 56.22 113 VAL A CA 1
ATOM 898 C C . VAL A 1 113 ? -12.821 -11.880 13.219 1.00 56.22 113 VAL A C 1
ATOM 900 O O . VAL A 1 113 ? -13.327 -12.512 14.141 1.00 56.22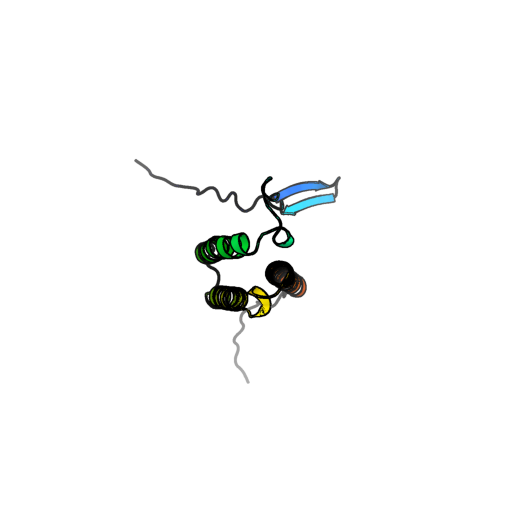 113 VAL A O 1
ATOM 903 N N . LYS A 1 114 ? -13.480 -10.885 12.613 1.00 47.56 114 LYS A N 1
ATOM 904 C CA . LYS A 1 114 ? -14.807 -10.431 13.061 1.00 47.56 114 LYS A CA 1
ATOM 905 C C . LYS A 1 114 ? -15.890 -11.520 12.969 1.00 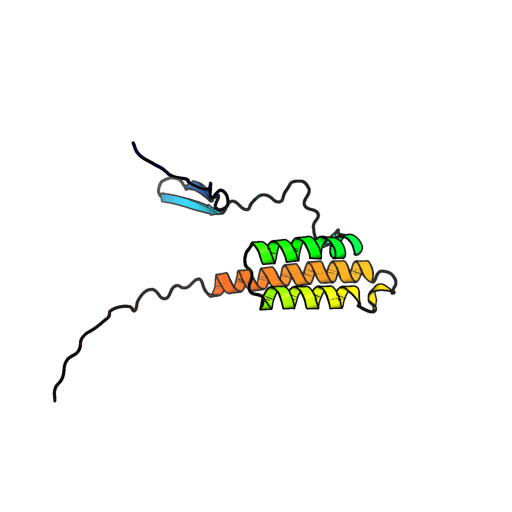47.56 114 LYS A C 1
ATOM 907 O O . LYS A 1 114 ? -16.833 -11.494 13.750 1.00 47.56 114 LYS A O 1
ATOM 912 N N . MET A 1 115 ? -15.736 -12.493 12.066 1.00 43.44 115 MET A N 1
ATOM 913 C CA . MET A 1 115 ? -16.649 -13.635 11.921 1.00 43.44 115 MET A CA 1
ATOM 914 C C . MET A 1 115 ? -16.354 -14.774 12.914 1.00 43.44 115 MET A C 1
ATOM 916 O O . MET A 1 115 ? -17.286 -15.406 13.400 1.00 43.44 115 MET A O 1
ATOM 920 N N . LYS A 1 116 ? -15.083 -15.004 13.279 1.00 39.88 116 LYS A N 1
ATOM 921 C CA . LYS A 1 116 ? -14.684 -15.990 14.306 1.00 39.88 116 LYS A CA 1
ATOM 922 C C . LYS A 1 116 ? -15.036 -15.559 15.734 1.00 39.88 116 LYS A C 1
ATOM 924 O O . LYS A 1 116 ? -15.241 -16.420 16.579 1.00 39.88 116 LYS A O 1
ATOM 929 N N . PHE A 1 117 ? -15.156 -14.257 15.989 1.00 42.50 117 PHE A N 1
ATOM 930 C CA . PHE A 1 117 ? -15.593 -13.706 17.280 1.00 42.50 117 PHE A CA 1
ATOM 931 C C . PHE A 1 117 ? -17.104 -13.394 17.341 1.00 42.50 117 PHE A C 1
ATOM 933 O O . PHE A 1 117 ? -17.565 -12.737 18.268 1.00 42.50 117 PHE A O 1
ATOM 940 N N . GLY A 1 118 ? -17.900 -13.897 16.388 1.00 40.47 118 GLY A N 1
ATOM 941 C CA . GLY A 1 118 ? -19.368 -13.802 16.371 1.00 40.47 118 GLY A CA 1
ATOM 942 C C . GLY A 1 118 ? -20.096 -14.738 17.348 1.00 40.47 118 GLY A C 1
ATOM 943 O O . GLY A 1 118 ? -21.250 -15.078 17.104 1.00 40.47 118 GLY A O 1
ATOM 944 N N . ILE A 1 119 ? -19.438 -15.165 18.429 1.00 41.91 119 ILE A N 1
ATOM 945 C CA . ILE A 1 119 ? -20.074 -15.815 19.578 1.00 41.91 119 ILE A CA 1
ATOM 946 C C . ILE A 1 119 ? -19.917 -14.838 20.742 1.00 41.91 119 ILE A C 1
ATOM 948 O O . ILE A 1 119 ? -18.847 -14.731 21.337 1.00 41.91 119 ILE A O 1
ATOM 952 N N . SER A 1 120 ? -20.968 -14.077 21.041 1.00 42.88 120 SER A N 1
ATOM 953 C CA . SER A 1 120 ? -21.050 -13.365 22.315 1.00 42.88 120 SER A CA 1
ATOM 954 C C . SER A 1 120 ? -20.922 -14.389 23.450 1.00 42.88 120 SER A C 1
ATOM 956 O O . SER A 1 120 ? -21.617 -15.407 23.389 1.00 42.88 120 SER A O 1
ATOM 958 N N . PRO A 1 121 ? -20.132 -14.147 24.512 1.00 37.66 121 PRO A N 1
ATOM 959 C CA . PRO A 1 121 ? -20.396 -14.805 25.778 1.00 37.66 121 PRO A CA 1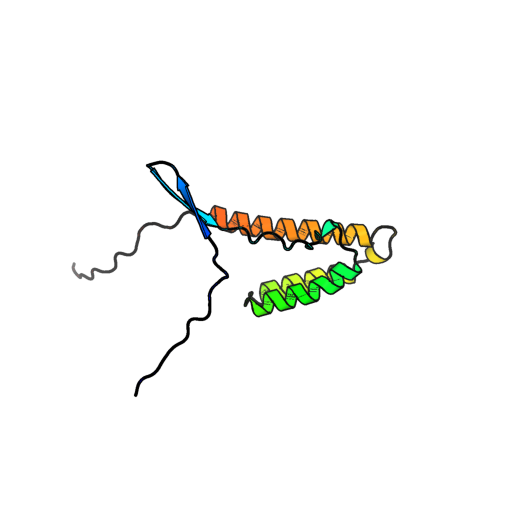
ATOM 960 C C . PRO A 1 121 ? -21.716 -14.231 26.299 1.00 37.66 121 PRO A C 1
ATOM 962 O O . PRO A 1 121 ? -21.777 -13.192 26.954 1.00 37.66 121 PRO A O 1
ATOM 965 N N . LEU A 1 122 ? -22.804 -14.890 25.909 1.00 39.62 122 LEU A N 1
ATOM 966 C CA . LEU A 1 122 ? -24.067 -14.828 26.612 1.00 39.62 122 LEU A CA 1
ATOM 967 C C . LEU A 1 122 ? -23.792 -15.403 28.007 1.00 39.62 122 LEU A C 1
ATOM 969 O O . LEU A 1 122 ? -23.472 -16.581 28.124 1.00 39.62 122 LEU A O 1
ATOM 973 N N . PHE A 1 123 ? -23.938 -14.556 29.027 1.00 37.38 123 PHE A N 1
ATOM 974 C CA . PHE A 1 123 ? -24.021 -14.915 30.445 1.00 37.38 123 PHE A CA 1
ATOM 975 C C . PHE A 1 123 ? -22.698 -15.203 31.183 1.00 37.38 123 PHE A C 1
ATOM 977 O O . PHE A 1 123 ? -22.169 -16.306 31.134 1.00 37.38 123 PHE A O 1
ATOM 984 N N . ALA A 1 124 ? -22.226 -14.218 31.956 1.00 37.19 124 ALA A N 1
ATOM 985 C CA . ALA A 1 124 ? -21.906 -14.393 33.381 1.00 37.19 124 ALA A CA 1
ATOM 986 C C . ALA A 1 124 ? -21.515 -13.041 34.010 1.00 37.19 124 ALA A C 1
ATOM 988 O O . ALA A 1 124 ? -20.370 -12.808 34.381 1.00 37.19 124 ALA A O 1
ATOM 989 N N . ALA A 1 125 ? -22.491 -12.143 34.131 1.00 37.28 125 ALA A N 1
ATOM 990 C CA . ALA A 1 125 ? -22.497 -11.163 35.207 1.00 37.28 125 ALA A CA 1
ATOM 991 C C . ALA A 1 125 ? -23.719 -11.475 36.073 1.00 37.28 125 ALA A C 1
ATOM 993 O O . ALA A 1 125 ? -24.842 -11.102 35.743 1.00 37.28 125 ALA A O 1
ATOM 994 N N . THR A 1 126 ? -23.492 -12.198 37.162 1.00 46.78 126 THR A N 1
ATOM 995 C CA . THR A 1 126 ? -24.269 -12.010 38.385 1.00 46.78 126 THR A CA 1
ATOM 996 C C . THR A 1 126 ? -23.254 -11.737 39.474 1.00 46.78 126 THR A C 1
ATOM 998 O O . THR A 1 126 ? -22.534 -12.636 39.910 1.00 46.78 126 THR A O 1
ATOM 1001 N N . ASP A 1 127 ? -23.164 -10.465 39.836 1.00 37.69 127 ASP A N 1
ATOM 1002 C CA . ASP A 1 127 ? -22.449 -9.999 41.007 1.00 37.69 127 ASP A CA 1
ATOM 1003 C C . ASP A 1 127 ? -23.027 -10.604 42.292 1.00 37.69 127 ASP A C 1
ATOM 1005 O O . ASP A 1 127 ? -24.238 -10.755 42.453 1.00 37.69 127 AS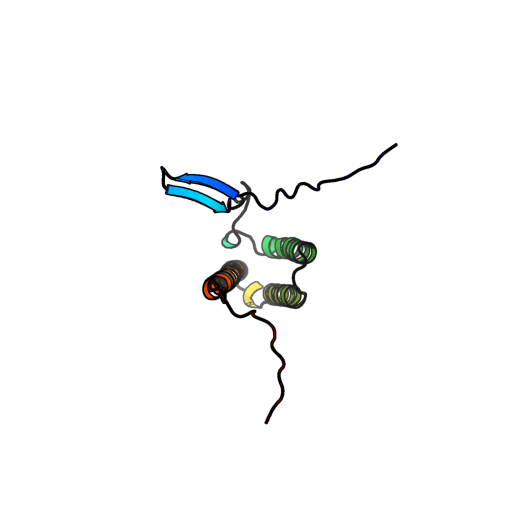P A O 1
ATOM 1009 N N . SER A 1 128 ? -22.119 -10.770 43.252 1.00 46.88 128 SER A N 1
ATOM 1010 C CA . SER A 1 128 ? -22.316 -10.646 44.701 1.00 46.88 128 SER A CA 1
ATOM 1011 C C . SER A 1 128 ? -23.131 -11.709 45.456 1.00 46.88 128 SER A C 1
ATOM 1013 O O . SER A 1 128 ? -24.355 -11.758 45.423 1.00 46.88 128 SER A O 1
ATOM 1015 N N . THR A 1 129 ? -22.443 -12.444 46.336 1.00 41.62 129 THR A N 1
ATOM 1016 C CA . THR A 1 129 ? -22.849 -12.517 47.753 1.00 41.62 129 THR A CA 1
ATOM 1017 C C . THR A 1 129 ? -21.669 -12.888 48.648 1.00 41.62 129 THR A C 1
ATOM 1019 O O . THR A 1 129 ? -21.152 -14.000 48.644 1.00 41.62 129 THR A O 1
ATOM 1022 N N . THR A 1 130 ? -21.256 -11.910 49.442 1.00 47.28 130 THR A N 1
ATOM 1023 C CA . THR A 1 130 ? -20.496 -12.052 50.681 1.00 47.28 130 THR A CA 1
ATOM 1024 C C . THR A 1 130 ? -21.265 -12.951 51.656 1.00 47.28 130 THR A C 1
ATOM 1026 O O . THR A 1 130 ? -22.412 -12.640 51.961 1.00 47.28 130 THR A O 1
ATOM 1029 N N . SER A 1 131 ? -20.646 -13.992 52.223 1.00 42.75 131 SER A N 1
ATOM 1030 C CA . SER A 1 131 ? -20.940 -14.408 53.604 1.00 42.75 131 SER A CA 1
ATOM 1031 C C . SER A 1 131 ? -19.835 -15.29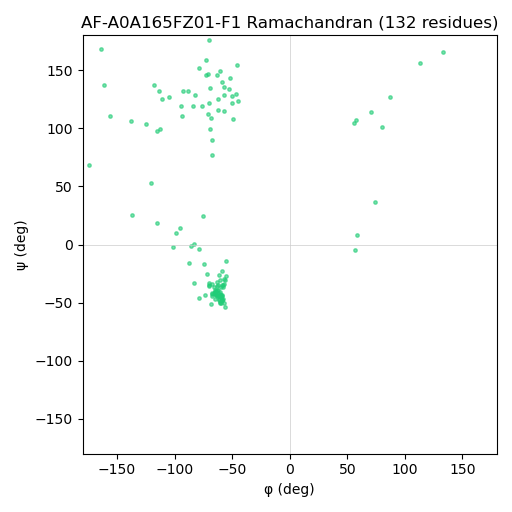0 54.195 1.00 42.75 131 SER A C 1
ATOM 1033 O O . SER A 1 131 ? -19.296 -16.175 53.539 1.00 42.75 131 SER A O 1
ATOM 1035 N N . LYS A 1 132 ? -19.517 -14.985 55.454 1.00 43.81 132 LYS A N 1
ATOM 1036 C CA . LYS A 1 132 ? -18.611 -15.652 56.400 1.00 43.81 132 LYS A CA 1
ATOM 1037 C C . LYS A 1 132 ? -19.152 -17.013 56.890 1.00 43.81 132 LYS A C 1
ATOM 1039 O O . LYS A 1 132 ? -20.329 -17.307 56.718 1.00 43.81 132 LYS A O 1
ATOM 1044 N N . SER A 1 133 ? -18.303 -17.685 57.684 1.00 41.22 133 SER A N 1
ATOM 1045 C CA . SER A 1 133 ? -18.474 -18.902 58.517 1.00 41.22 133 SER A CA 1
ATOM 1046 C C . SER A 1 133 ? -18.223 -20.210 57.758 1.00 41.22 133 SER A C 1
ATOM 1048 O O . SER A 1 133 ? -18.733 -20.377 56.659 1.00 41.22 133 SER A O 1
ATOM 1050 N N . SER A 1 134 ? -17.363 -21.125 58.216 1.00 39.25 134 SER A N 1
ATOM 1051 C CA . SER A 1 134 ? -17.016 -21.533 59.590 1.00 39.25 134 SER A CA 1
ATOM 1052 C C . SER A 1 134 ? -15.518 -21.680 59.844 1.00 39.25 134 SER A C 1
ATOM 1054 O O . SER A 1 134 ? -14.771 -21.908 58.870 1.00 39.25 134 SER A O 1
#

Radius of gyration: 23.74 Å; Cα contacts (8 Å, |Δi|>4): 62; chains: 1; bounding box: 60×54×76 Å

Foldseek 3Di:
DDDDDDDDPPPVFDWDWDDDPPPDIDTDGPPPPDPPPDDQLLPDFLVVVVVVLVVVLVVCVVVPHDVVVSVVSVVVVVCLVPPPLVPPVCSRSVSSNVVRVVVVVVVVVVVVVVVVPPDPPPDDDDDDDDDDDD

Organism: NCBI:txid1314781